Protein AF-A0A7X3PVW0-F1 (afdb_monomer)

Radius of gyration: 17.85 Å; Cα contacts (8 Å, |Δi|>4): 147; chains: 1; bounding box: 51×23×40 Å

Mean predicted aligned error: 6.69 Å

Foldseek 3Di:
DDWQWKWKACDDPRPDPTDEGPGDDPDDDDDDDPPPCSVVNVVCVVCVVVVVVVVDPMDMKTKDFDALVVLCVVQPQPDADPPDQGGRSCPSPSVVRHRDID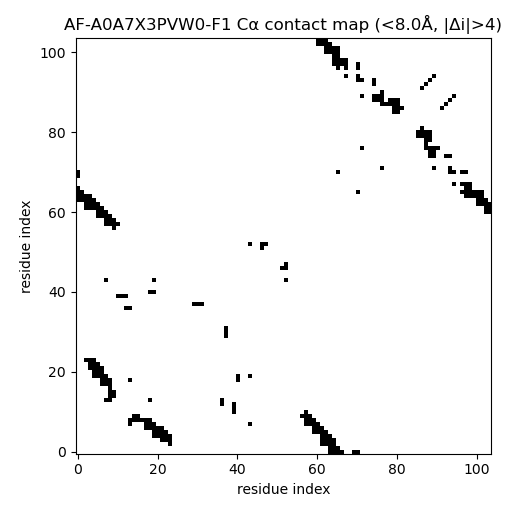MD

pLDDT: mean 87.25, std 8.43, range [57.03, 95.69]

Solvent-accessible surface area (backbone atoms only — not comparable to full-atom values): 6179 Å² total; per-residue (Å²): 87,64,69,36,23,42,33,36,24,51,48,90,91,30,53,82,52,79,44,75,35,90,60,72,57,100,75,78,85,91,81,77,66,88,91,70,52,64,69,61,55,46,52,54,53,50,27,64,75,70,71,46,53,85,78,46,89,54,49,72,37,40,25,30,46,34,40,58,74,50,42,39,76,76,20,35,76,88,43,65,38,88,62,95,58,68,45,40,32,18,87,73,54,39,62,80,48,44,75,39,76,47,75,83

Structure (mmCIF, N/CA/C/O backbone):
data_AF-A0A7X3PVW0-F1
#
_entry.id   AF-A0A7X3PVW0-F1
#
loop_
_atom_site.group_PDB
_atom_site.id
_atom_site.type_symbol
_atom_site.label_atom_id
_atom_site.label_alt_id
_atom_site.label_comp_id
_atom_site.label_asym_id
_atom_site.label_entity_id
_atom_site.label_seq_id
_atom_site.pdbx_PDB_ins_code
_atom_site.Cartn_x
_atom_site.Cartn_y
_atom_site.Cartn_z
_atom_site.occupancy
_atom_site.B_iso_or_equiv
_atom_site.auth_seq_id
_atom_site.auth_comp_id
_atom_site.auth_asym_id
_atom_site.auth_atom_id
_atom_site.pdbx_PDB_model_num
ATOM 1 N N . MET A 1 1 ? 7.132 2.316 -9.506 1.00 70.56 1 MET A N 1
ATOM 2 C CA . MET A 1 1 ? 6.055 1.418 -9.116 1.00 70.56 1 MET A CA 1
ATOM 3 C C . MET A 1 1 ? 5.070 2.262 -8.354 1.00 70.56 1 MET A C 1
ATOM 5 O O . MET A 1 1 ? 5.473 2.960 -7.428 1.00 70.56 1 MET A O 1
ATOM 9 N N . LYS A 1 2 ? 3.792 2.218 -8.721 1.00 79.00 2 LYS A N 1
ATOM 10 C CA . LYS A 1 2 ? 2.727 2.677 -7.826 1.00 79.00 2 LYS A CA 1
ATOM 11 C C . LYS A 1 2 ? 2.178 1.452 -7.108 1.00 79.00 2 LYS A C 1
ATOM 13 O O . LYS A 1 2 ? 1.794 0.492 -7.772 1.00 79.00 2 LYS A O 1
ATOM 18 N N . ALA A 1 3 ? 2.186 1.472 -5.776 1.00 82.75 3 ALA A N 1
ATOM 19 C CA . ALA A 1 3 ? 1.584 0.398 -4.997 1.00 82.75 3 ALA A CA 1
ATOM 20 C C . ALA A 1 3 ? 0.078 0.337 -5.296 1.00 82.75 3 ALA A C 1
ATOM 22 O O . ALA A 1 3 ? -0.607 1.361 -5.252 1.00 82.75 3 ALA A O 1
ATOM 23 N N . ASP A 1 4 ? -0.419 -0.853 -5.633 1.00 90.31 4 ASP A N 1
ATOM 24 C CA . ASP A 1 4 ? -1.846 -1.099 -5.829 1.00 90.31 4 ASP A CA 1
ATOM 25 C C . ASP A 1 4 ? -2.522 -1.506 -4.522 1.00 90.31 4 ASP A C 1
ATOM 27 O O . ASP A 1 4 ? -3.688 -1.185 -4.327 1.00 90.31 4 ASP A O 1
ATOM 31 N N . SER A 1 5 ? -1.782 -2.136 -3.615 1.00 94.31 5 SER A N 1
ATOM 32 C CA . SER A 1 5 ? -2.281 -2.713 -2.377 1.00 94.31 5 SER A CA 1
ATOM 33 C C . SER A 1 5 ? -1.275 -2.533 -1.253 1.00 94.31 5 SER A C 1
ATOM 35 O O . SER A 1 5 ? -0.061 -2.455 -1.467 1.00 94.31 5 SER A O 1
ATOM 37 N N . ILE A 1 6 ? -1.799 -2.461 -0.036 1.00 94.38 6 ILE A N 1
ATOM 38 C CA . ILE A 1 6 ? -0.997 -2.358 1.174 1.00 94.38 6 ILE A CA 1
ATOM 39 C C . ILE A 1 6 ? -1.710 -3.027 2.337 1.00 94.38 6 ILE A C 1
ATOM 41 O O . ILE A 1 6 ? -2.905 -2.827 2.548 1.00 94.38 6 ILE A O 1
ATOM 45 N N . TYR A 1 7 ? -0.955 -3.775 3.127 1.00 95.31 7 TYR A N 1
ATOM 46 C CA . TYR A 1 7 ? -1.413 -4.412 4.347 1.00 95.31 7 TYR A CA 1
ATOM 47 C C . TYR A 1 7 ? -0.420 -4.167 5.473 1.00 95.31 7 TYR A C 1
ATOM 49 O O . TYR A 1 7 ? 0.772 -3.970 5.239 1.00 95.31 7 TYR A O 1
ATOM 57 N N . PHE A 1 8 ? -0.918 -4.228 6.700 1.00 95.12 8 PHE A N 1
ATOM 58 C CA . PHE A 1 8 ? -0.124 -4.171 7.913 1.00 95.12 8 PHE A CA 1
ATOM 59 C C . PHE A 1 8 ? -0.637 -5.167 8.953 1.00 95.12 8 PHE A C 1
ATOM 61 O O . PHE A 1 8 ? -1.794 -5.602 8.914 1.00 95.12 8 PHE A O 1
ATOM 68 N N . LYS A 1 9 ? 0.241 -5.515 9.890 1.00 95.69 9 LYS A N 1
ATOM 69 C CA . LYS A 1 9 ? -0.086 -6.192 11.148 1.00 95.69 9 LYS A CA 1
ATOM 70 C C . LYS A 1 9 ? 0.871 -5.742 12.252 1.00 95.69 9 LYS A C 1
ATOM 72 O O . LYS A 1 9 ? 1.856 -5.058 11.995 1.00 95.69 9 LYS A O 1
ATOM 77 N N . GLY A 1 10 ? 0.574 -6.127 13.489 1.00 93.50 10 GLY A N 1
ATOM 78 C CA . GLY A 1 10 ? 1.329 -5.724 14.679 1.00 93.50 10 GLY A CA 1
ATOM 79 C C . GLY A 1 10 ? 0.760 -4.494 15.394 1.00 93.50 10 GLY A C 1
ATOM 80 O O . GLY A 1 10 ? 1.331 -4.053 16.385 1.00 93.50 10 GLY A O 1
ATOM 81 N N . HIS A 1 11 ? -0.399 -3.973 14.967 1.00 92.31 11 HIS A N 1
ATOM 82 C CA . HIS A 1 11 ? -1.010 -2.768 15.546 1.00 92.31 11 HIS A CA 1
ATOM 83 C C . HIS A 1 11 ? -2.396 -3.024 16.136 1.00 92.31 11 HIS A C 1
ATOM 85 O O . HIS A 1 11 ? -3.274 -3.564 15.465 1.00 92.31 11 HIS A O 1
ATOM 91 N N . SER A 1 12 ? -2.626 -2.568 17.369 1.00 91.31 12 SER A N 1
ATOM 92 C CA . SER A 1 12 ? -3.934 -2.581 18.044 1.00 91.31 12 SER A CA 1
ATOM 93 C C . SER A 1 12 ? -4.710 -3.909 17.908 1.00 91.31 12 SER A C 1
ATOM 95 O O . SER A 1 12 ? -4.300 -4.913 18.494 1.00 91.31 12 SER A O 1
ATOM 97 N N . CYS A 1 13 ? -5.830 -3.933 17.169 1.00 91.00 13 CYS A N 1
ATOM 98 C CA . CYS A 1 13 ? -6.658 -5.114 16.922 1.00 91.00 13 CYS A CA 1
ATOM 99 C C . CYS A 1 13 ? -6.129 -6.020 15.797 1.00 91.00 13 CYS A C 1
ATOM 101 O O . CYS A 1 13 ? -6.533 -7.175 15.715 1.00 91.00 13 CYS A O 1
ATOM 103 N N . PHE A 1 14 ? -5.199 -5.537 14.973 1.00 93.38 14 PHE A N 1
ATOM 104 C CA . PHE A 1 14 ? -4.584 -6.255 13.854 1.00 93.38 14 PHE A CA 1
ATOM 105 C C . PHE A 1 14 ? -3.194 -6.779 14.240 1.00 93.38 14 PHE A C 1
ATOM 107 O O . PHE A 1 14 ? -2.188 -6.465 13.613 1.00 93.38 14 PHE A O 1
ATOM 114 N N . LYS A 1 15 ? -3.098 -7.546 15.336 1.00 92.06 15 LYS A N 1
ATOM 115 C CA . LYS A 1 15 ? -1.795 -8.032 15.838 1.00 92.06 15 LYS A CA 1
ATOM 116 C C . LYS A 1 15 ? -1.214 -9.175 15.013 1.00 92.06 15 LYS A C 1
ATOM 118 O O . LYS A 1 15 ? -0.004 -9.251 14.854 1.00 92.06 15 LYS A O 1
ATOM 123 N N . LYS A 1 16 ? -2.070 -10.095 14.567 1.00 92.88 16 LYS A N 1
ATOM 124 C CA . LYS A 1 16 ? -1.659 -11.352 13.922 1.00 92.88 16 LYS A CA 1
ATOM 125 C C . LYS A 1 16 ? -2.075 -11.408 12.460 1.00 92.88 16 LYS A C 1
ATOM 127 O O . LYS A 1 16 ? -1.281 -11.823 11.623 1.00 92.88 16 LYS A O 1
ATOM 132 N N . ASP A 1 17 ? -3.298 -10.978 12.183 1.00 94.19 17 ASP A N 1
ATOM 133 C CA . ASP A 1 17 ? -3.876 -11.021 10.849 1.00 94.19 17 ASP A CA 1
ATOM 134 C C . ASP A 1 17 ? -3.544 -9.750 10.070 1.00 94.19 17 ASP A C 1
ATOM 136 O O . ASP A 1 17 ? -3.519 -8.651 10.628 1.00 94.19 17 ASP A O 1
ATOM 140 N N . TRP A 1 18 ? -3.307 -9.922 8.771 1.00 95.00 18 TRP A N 1
ATOM 141 C CA . TRP A 1 18 ? -3.105 -8.819 7.842 1.00 95.00 18 TRP A CA 1
ATOM 142 C C . TRP A 1 18 ? -4.404 -8.035 7.655 1.00 95.00 18 TRP A C 1
ATOM 144 O O . TRP A 1 18 ? -5.451 -8.614 7.364 1.00 95.00 18 TRP A O 1
ATOM 154 N N . ALA A 1 19 ? -4.320 -6.714 7.770 1.00 95.12 19 ALA A N 1
ATOM 155 C CA . ALA A 1 19 ? -5.407 -5.792 7.465 1.00 95.12 19 ALA A CA 1
ATOM 156 C C . ALA A 1 19 ? -4.898 -4.664 6.569 1.00 95.12 19 ALA A C 1
ATOM 158 O O . ALA A 1 19 ? -3.720 -4.329 6.612 1.00 95.12 19 ALA A O 1
ATOM 159 N N . GLY A 1 20 ? -5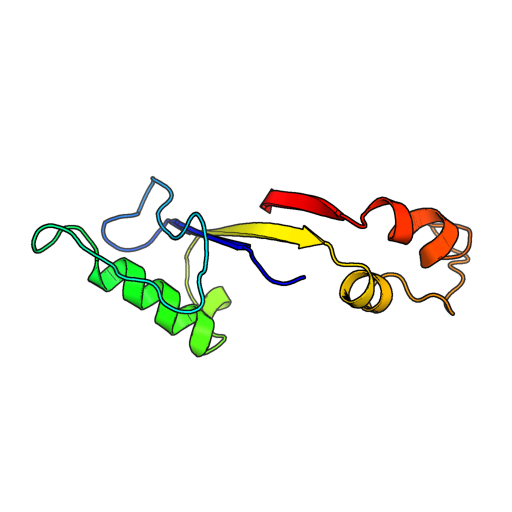.763 -4.074 5.750 1.00 95.12 20 GLY A N 1
ATOM 160 C CA . GLY A 1 20 ? -5.360 -2.996 4.854 1.00 95.12 20 GLY A CA 1
ATOM 161 C C . GLY A 1 20 ? -6.273 -2.866 3.646 1.00 95.12 20 GLY A C 1
ATOM 162 O O . GLY A 1 20 ? -7.486 -3.039 3.755 1.00 95.12 20 GLY A O 1
ATOM 163 N N . PHE A 1 21 ? -5.671 -2.542 2.509 1.00 94.88 21 PHE A N 1
ATOM 164 C CA . PHE A 1 21 ? -6.346 -2.219 1.264 1.00 94.88 21 PHE A CA 1
ATOM 165 C C . PHE A 1 21 ? -5.871 -3.150 0.148 1.00 94.88 21 PHE A C 1
ATOM 167 O O . PHE A 1 21 ? -4.710 -3.104 -0.256 1.00 94.88 21 PHE A O 1
ATOM 174 N N . ASP A 1 22 ? -6.800 -3.934 -0.406 1.00 92.88 22 ASP A N 1
ATOM 175 C CA . ASP A 1 22 ? -6.555 -4.755 -1.602 1.00 92.88 22 ASP A CA 1
ATOM 176 C C . ASP A 1 22 ? -6.385 -3.905 -2.866 1.00 92.88 22 ASP A C 1
ATOM 178 O O . ASP A 1 22 ? -5.843 -4.350 -3.876 1.00 92.88 22 ASP A O 1
ATOM 182 N N . THR A 1 23 ? -6.921 -2.685 -2.851 1.00 91.75 23 THR A N 1
ATOM 183 C CA . THR A 1 23 ? -6.735 -1.713 -3.920 1.00 91.75 23 THR A CA 1
ATOM 184 C C . THR A 1 23 ? -6.777 -0.297 -3.367 1.00 91.75 23 THR A C 1
ATOM 186 O O . THR A 1 23 ? -7.684 0.043 -2.609 1.00 91.75 23 THR A O 1
ATOM 189 N N . ILE A 1 24 ? -5.856 0.552 -3.811 1.00 90.75 24 ILE A N 1
ATOM 190 C CA . ILE A 1 24 ? -5.853 1.985 -3.522 1.00 90.75 24 ILE A CA 1
ATOM 191 C C . ILE A 1 24 ? -6.486 2.717 -4.710 1.00 90.75 24 ILE A C 1
ATOM 193 O O . ILE A 1 24 ? -5.914 2.805 -5.798 1.00 90.75 24 ILE A O 1
ATOM 197 N N . LYS A 1 25 ? -7.711 3.217 -4.527 1.00 90.19 25 LYS A N 1
ATOM 198 C CA . LYS A 1 25 ? -8.417 4.033 -5.527 1.00 90.19 25 LYS A CA 1
ATOM 199 C C . LYS A 1 25 ? -8.192 5.527 -5.265 1.00 90.19 25 LYS A C 1
ATOM 201 O O . LYS A 1 25 ? -7.828 5.895 -4.151 1.00 90.19 25 LYS A O 1
ATOM 206 N N . PRO A 1 26 ? -8.467 6.411 -6.242 1.00 89.88 26 PRO A N 1
ATOM 207 C CA . PRO A 1 26 ? -8.439 7.858 -6.011 1.00 89.88 26 PRO A CA 1
ATOM 208 C C . PRO A 1 26 ? -9.370 8.318 -4.877 1.00 89.88 26 PRO A C 1
ATOM 210 O O . PRO A 1 26 ? -9.079 9.298 -4.201 1.00 89.88 26 PRO A O 1
ATOM 213 N N . ILE A 1 27 ? -10.480 7.603 -4.659 1.00 92.31 27 ILE A N 1
ATOM 214 C CA . ILE A 1 27 ? -11.407 7.813 -3.543 1.00 92.31 27 ILE A CA 1
ATOM 215 C C . ILE A 1 27 ? -11.687 6.448 -2.911 1.00 92.31 27 ILE A C 1
ATOM 217 O O . ILE A 1 27 ? -12.162 5.541 -3.595 1.00 92.31 27 ILE A O 1
ATOM 221 N N . ASN A 1 28 ? -11.411 6.309 -1.613 1.00 91.75 28 ASN A N 1
ATOM 222 C CA . ASN A 1 28 ? -11.667 5.093 -0.839 1.00 91.75 28 ASN A CA 1
ATOM 223 C C . ASN A 1 28 ? -12.678 5.403 0.270 1.00 91.75 28 ASN A C 1
ATOM 225 O O . ASN A 1 28 ? -12.579 6.439 0.926 1.00 91.75 28 ASN A O 1
ATOM 229 N N . VAL A 1 29 ? -13.637 4.504 0.498 1.00 94.12 29 VAL A N 1
ATOM 230 C CA . VAL A 1 29 ? -14.640 4.640 1.563 1.00 94.12 29 VAL A CA 1
ATOM 231 C C . VAL A 1 29 ? -14.492 3.469 2.530 1.00 94.12 29 VAL A C 1
ATOM 233 O O . VAL A 1 29 ? -14.624 2.315 2.130 1.00 94.12 29 VAL A O 1
ATOM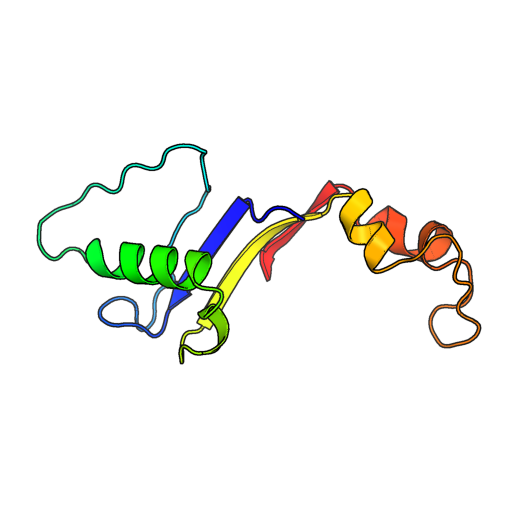 236 N N . ILE A 1 30 ? -14.231 3.762 3.806 1.00 93.44 30 ILE A N 1
ATOM 237 C CA . ILE A 1 30 ? -14.062 2.753 4.862 1.00 93.44 30 ILE A CA 1
ATOM 238 C C . ILE A 1 30 ? -15.353 2.668 5.678 1.00 93.44 30 ILE A C 1
ATOM 240 O O . ILE A 1 30 ? -15.723 3.611 6.377 1.00 93.44 30 ILE A O 1
ATOM 244 N N . ILE A 1 31 ? -16.037 1.525 5.615 1.00 94.38 31 ILE A N 1
ATOM 245 C CA . ILE A 1 31 ? -17.337 1.302 6.267 1.00 94.38 31 ILE A CA 1
ATOM 246 C C . ILE A 1 31 ? -17.255 0.069 7.167 1.00 94.38 31 ILE A C 1
ATOM 248 O O . ILE A 1 31 ? -16.573 -0.903 6.862 1.00 94.38 31 ILE A O 1
ATOM 252 N N . GLY A 1 32 ? -17.955 0.103 8.300 1.00 93.06 32 GLY A N 1
ATOM 253 C CA . GLY A 1 32 ? -17.989 -1.000 9.257 1.00 93.06 32 GLY A CA 1
ATOM 254 C C . GLY A 1 32 ? -18.641 -0.590 10.571 1.00 93.06 32 GLY A C 1
ATOM 255 O O . GLY A 1 32 ? -18.813 0.603 10.843 1.00 93.06 32 GLY A O 1
ATOM 256 N N . ARG A 1 33 ? -18.980 -1.570 11.416 1.00 95.50 33 ARG A N 1
ATOM 257 C CA . ARG A 1 33 ? -19.555 -1.321 12.751 1.00 95.50 33 ARG A CA 1
ATOM 258 C C . ARG A 1 33 ? -18.634 -0.453 13.608 1.00 95.50 33 ARG A C 1
ATOM 260 O O . ARG A 1 33 ? -17.421 -0.404 13.399 1.00 95.50 33 ARG A O 1
ATOM 267 N N . ASN A 1 34 ? -19.195 0.243 14.592 1.00 91.62 34 ASN A N 1
ATOM 268 C CA . ASN A 1 34 ? -18.370 0.944 15.573 1.00 91.62 34 ASN A CA 1
ATOM 269 C C . ASN A 1 34 ? -17.402 -0.029 16.248 1.00 91.62 34 ASN A C 1
ATOM 271 O O . ASN A 1 34 ? -17.734 -1.192 16.467 1.00 91.62 34 ASN A O 1
ATOM 275 N N . ASN A 1 35 ? -16.192 0.460 16.520 1.00 88.44 35 ASN A N 1
ATOM 276 C CA . ASN A 1 35 ? -15.117 -0.313 17.135 1.00 88.44 35 ASN A CA 1
ATOM 277 C C . ASN A 1 35 ? -14.600 -1.519 16.316 1.00 88.44 35 ASN A C 1
ATOM 279 O O . ASN A 1 35 ? -13.938 -2.393 16.861 1.00 88.44 35 ASN A O 1
ATOM 283 N N . SER A 1 36 ? -14.858 -1.571 15.004 1.00 92.06 36 SER A N 1
ATOM 284 C CA . SER A 1 36 ? -14.360 -2.640 14.119 1.00 92.06 36 SER A CA 1
ATOM 285 C C . SER A 1 36 ? -12.932 -2.417 13.591 1.00 92.06 36 SER A C 1
ATOM 287 O O . SER A 1 36 ? -12.569 -2.999 12.576 1.00 92.06 36 SER A O 1
ATOM 289 N N . GLY A 1 37 ? -12.153 -1.513 14.194 1.00 91.88 37 GLY A N 1
ATOM 290 C CA . GLY A 1 37 ? -10.780 -1.218 13.761 1.00 91.88 37 GLY A CA 1
ATOM 291 C C . GLY A 1 37 ? -10.631 -0.209 12.614 1.00 91.88 37 GLY A C 1
ATOM 292 O O . GLY A 1 37 ? -9.526 -0.023 12.119 1.00 91.88 37 GLY A O 1
ATOM 293 N N . LYS A 1 38 ? -11.701 0.493 12.207 1.00 95.62 38 LYS A N 1
ATOM 294 C CA . LYS A 1 38 ? -11.637 1.505 11.127 1.00 95.62 38 LYS A CA 1
ATOM 295 C C . LYS A 1 38 ? -10.613 2.613 11.390 1.00 95.62 38 LYS A C 1
ATOM 297 O O . LYS A 1 38 ? -9.891 2.981 10.477 1.00 95.62 38 LYS A O 1
ATOM 302 N N . SER A 1 39 ? -10.532 3.122 12.622 1.00 95.44 39 SER A N 1
ATOM 303 C CA . SER A 1 39 ? -9.540 4.145 12.977 1.00 95.44 39 SER A CA 1
ATOM 304 C C . SER A 1 39 ? -8.110 3.628 12.814 1.00 95.44 39 SER A C 1
ATOM 306 O O . SER A 1 39 ? -7.260 4.362 12.346 1.00 95.44 39 SER A O 1
ATOM 308 N N . HIS A 1 40 ? -7.863 2.340 13.062 1.00 94.31 40 HIS A N 1
ATOM 309 C CA . HIS A 1 40 ? -6.542 1.747 12.842 1.00 94.31 40 HIS A CA 1
ATOM 310 C C . HIS A 1 40 ? -6.187 1.582 11.361 1.00 94.31 40 HIS A C 1
ATOM 312 O O . HIS A 1 40 ? -5.013 1.626 11.014 1.00 94.31 40 HIS A O 1
ATOM 318 N N . LEU A 1 41 ? -7.180 1.448 10.473 1.00 94.75 41 LEU A N 1
ATOM 319 C CA . LEU A 1 41 ? -6.946 1.573 9.030 1.00 94.75 41 LEU A CA 1
ATOM 320 C C . LEU A 1 41 ? -6.588 3.015 8.641 1.00 94.75 41 LEU A C 1
ATOM 322 O O . LEU A 1 41 ? -5.825 3.210 7.702 1.00 94.75 41 LEU A O 1
ATOM 326 N N . LEU A 1 42 ? -7.115 4.019 9.351 1.00 94.50 42 LEU A N 1
ATOM 327 C CA . LEU A 1 42 ? -6.719 5.415 9.147 1.00 94.50 42 LEU A CA 1
ATOM 328 C C . LEU A 1 42 ? -5.305 5.688 9.666 1.00 94.50 42 LEU A C 1
ATOM 330 O O . LEU A 1 42 ? -4.581 6.411 8.994 1.00 94.50 42 LEU A O 1
ATOM 334 N N . ASP A 1 43 ? -4.880 5.054 10.765 1.00 93.44 43 ASP A N 1
ATOM 335 C CA . ASP A 1 43 ? -3.493 5.148 11.249 1.00 93.44 43 ASP A CA 1
ATOM 336 C C . ASP A 1 43 ? -2.488 4.688 10.161 1.00 93.44 43 ASP A C 1
ATOM 338 O O . ASP A 1 43 ? -1.418 5.276 10.004 1.00 93.44 43 ASP A O 1
ATOM 342 N N . LEU A 1 44 ? -2.839 3.664 9.365 1.00 93.00 44 LEU A N 1
ATOM 343 C CA . LEU A 1 44 ? -2.044 3.237 8.201 1.00 93.00 44 LEU A CA 1
ATOM 344 C C . LEU A 1 44 ? -1.986 4.316 7.114 1.00 93.00 44 LEU A C 1
ATOM 346 O O . LEU A 1 44 ? -0.921 4.569 6.553 1.00 93.00 44 LEU A O 1
ATOM 350 N N . VAL A 1 45 ? -3.125 4.940 6.803 1.00 92.62 45 VAL A N 1
ATOM 351 C CA . VAL A 1 45 ? -3.198 6.016 5.802 1.00 92.62 45 VAL A CA 1
ATOM 352 C C . VAL A 1 45 ? -2.37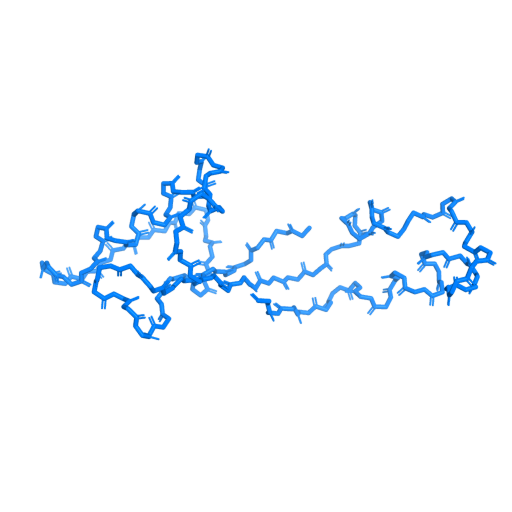5 7.224 6.250 1.00 92.62 45 VAL A C 1
ATOM 354 O O . VAL A 1 45 ? -1.627 7.777 5.450 1.00 92.62 45 VAL A O 1
ATOM 357 N N . GLU A 1 46 ? -2.456 7.597 7.526 1.00 93.69 46 GLU A N 1
ATOM 358 C CA . GLU A 1 46 ? -1.642 8.663 8.114 1.00 93.69 46 GLU A CA 1
ATOM 359 C C . GLU A 1 46 ? -0.146 8.349 7.979 1.00 93.69 46 GLU A C 1
ATOM 361 O O . GLU A 1 46 ? 0.611 9.163 7.456 1.00 93.69 46 GLU A O 1
ATOM 366 N N . ALA A 1 47 ? 0.279 7.136 8.348 1.00 91.56 47 ALA A N 1
ATOM 367 C CA . ALA A 1 47 ? 1.677 6.724 8.234 1.00 91.56 47 ALA A CA 1
ATOM 368 C C . ALA A 1 47 ? 2.204 6.757 6.784 1.00 91.56 47 ALA A C 1
ATOM 370 O O . ALA A 1 47 ? 3.373 7.089 6.566 1.00 91.56 47 ALA A O 1
ATOM 371 N N . LEU A 1 48 ? 1.353 6.446 5.798 1.00 89.88 48 LEU A N 1
ATOM 372 C CA . LEU A 1 48 ? 1.682 6.556 4.373 1.00 89.88 48 LEU A CA 1
ATOM 373 C C . LEU A 1 48 ? 1.866 8.007 3.924 1.00 89.88 48 LEU A C 1
ATOM 375 O O . LEU A 1 48 ? 2.784 8.293 3.158 1.00 89.88 48 LEU A O 1
ATOM 379 N N . CYS A 1 49 ? 0.998 8.912 4.377 1.00 90.25 49 CYS A N 1
ATOM 380 C CA . CYS A 1 49 ? 1.054 10.323 4.002 1.00 90.25 49 CYS A CA 1
ATOM 381 C C . CYS A 1 49 ? 2.214 11.066 4.672 1.00 90.25 49 CYS A C 1
ATOM 383 O O . CYS A 1 49 ? 2.828 11.926 4.045 1.00 90.25 49 CYS A O 1
ATOM 385 N N . ASP A 1 50 ? 2.544 10.704 5.910 1.00 91.31 50 ASP A N 1
ATOM 386 C CA . ASP A 1 50 ? 3.607 11.346 6.686 1.00 91.31 50 ASP A CA 1
ATOM 387 C C . ASP A 1 50 ? 5.014 10.848 6.324 1.00 91.31 50 ASP A C 1
ATOM 389 O O . ASP A 1 50 ? 6.007 11.399 6.800 1.00 91.31 50 ASP A O 1
ATOM 393 N N . GLY A 1 51 ? 5.122 9.779 5.526 1.00 84.25 51 GLY A N 1
ATOM 394 C CA . GLY A 1 51 ? 6.401 9.141 5.196 1.00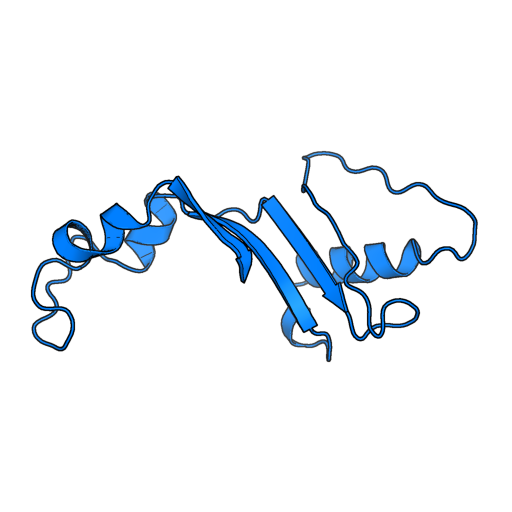 84.25 51 GLY A CA 1
ATOM 395 C C . GLY A 1 51 ? 7.058 8.407 6.373 1.00 84.25 51 GLY A C 1
ATOM 396 O O . GLY A 1 51 ? 8.209 7.997 6.271 1.00 84.25 51 GLY A O 1
ATOM 397 N N . LYS A 1 52 ? 6.331 8.209 7.479 1.00 83.31 52 LYS A N 1
ATOM 398 C CA . LYS A 1 52 ? 6.815 7.594 8.732 1.00 83.31 52 LYS A CA 1
ATOM 399 C C . LYS A 1 52 ? 6.434 6.126 8.860 1.00 83.31 52 LYS A C 1
ATOM 401 O O . LYS A 1 52 ? 6.270 5.598 9.959 1.00 83.31 52 LYS A O 1
ATOM 406 N N . LEU A 1 53 ? 6.233 5.458 7.730 1.00 81.62 53 LEU A N 1
ATOM 407 C CA . LEU A 1 53 ? 5.778 4.075 7.720 1.00 81.62 53 LEU A CA 1
ATOM 408 C C . LEU A 1 53 ? 6.772 3.152 8.446 1.00 81.62 53 LEU A C 1
ATOM 410 O O . LEU A 1 53 ? 6.379 2.328 9.268 1.00 81.62 53 LEU A O 1
ATOM 414 N N . PHE A 1 54 ? 8.066 3.357 8.201 1.00 80.06 54 PHE A N 1
ATOM 415 C CA . PHE A 1 54 ? 9.149 2.568 8.791 1.00 80.06 54 PHE A CA 1
ATOM 416 C C . PHE A 1 54 ? 9.503 2.968 10.232 1.00 80.06 54 PHE A C 1
ATOM 418 O O . PHE A 1 54 ? 10.265 2.258 10.880 1.00 80.06 54 PHE A O 1
ATOM 425 N N . ASP A 1 55 ? 8.916 4.049 10.755 1.00 84.56 55 ASP A N 1
ATOM 426 C CA . ASP A 1 55 ? 9.090 4.464 12.155 1.00 84.56 55 ASP A CA 1
ATOM 427 C C . ASP A 1 55 ? 8.155 3.694 13.103 1.00 84.56 55 ASP A C 1
ATOM 429 O O . ASP A 1 55 ? 8.250 3.810 14.326 1.00 84.56 55 ASP A O 1
ATOM 433 N N . ARG A 1 56 ? 7.201 2.934 12.553 1.00 84.56 56 ARG A N 1
ATOM 434 C CA . ARG A 1 56 ? 6.269 2.111 13.327 1.00 84.56 56 ARG A CA 1
ATOM 435 C C . ARG A 1 56 ? 6.812 0.690 13.444 1.00 84.56 56 ARG A C 1
ATOM 437 O O . ARG A 1 56 ? 7.277 0.116 12.465 1.00 84.56 56 ARG A O 1
ATOM 444 N N . GLU A 1 57 ? 6.643 0.079 14.613 1.00 90.12 57 GLU A N 1
ATOM 445 C CA . GLU A 1 57 ? 6.935 -1.344 14.854 1.00 90.12 57 GLU A CA 1
ATOM 446 C C . GLU A 1 57 ? 5.847 -2.262 14.259 1.00 90.12 57 GLU A C 1
ATOM 448 O O . GLU A 1 57 ? 5.265 -3.103 14.946 1.00 90.12 57 GLU A O 1
ATOM 453 N N . TRP A 1 58 ? 5.498 -2.055 12.989 1.00 93.38 58 TRP A N 1
ATOM 454 C CA . TRP A 1 58 ? 4.506 -2.851 12.268 1.00 93.38 58 TRP A CA 1
ATOM 455 C C . TRP A 1 58 ? 5.189 -3.677 11.185 1.00 93.38 58 TRP A C 1
ATOM 457 O O . TRP A 1 58 ? 6.235 -3.311 10.652 1.00 93.38 58 TR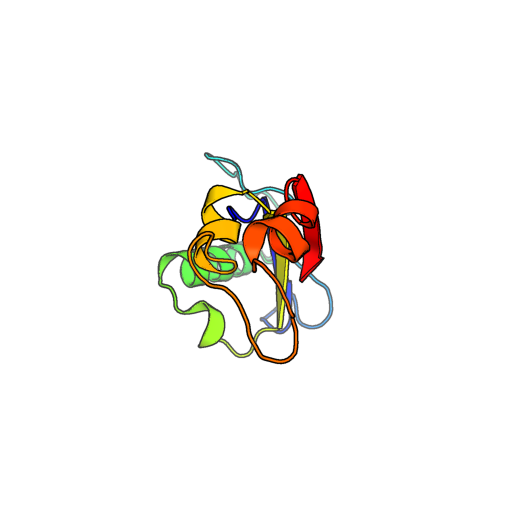P A O 1
ATOM 467 N N . GLU A 1 59 ? 4.566 -4.793 10.832 1.00 93.62 59 GLU A N 1
ATOM 468 C CA . GLU A 1 59 ? 4.941 -5.538 9.637 1.00 93.62 59 GLU A CA 1
ATOM 469 C C . GLU A 1 59 ? 4.061 -5.075 8.484 1.00 93.62 59 GLU A C 1
ATOM 471 O O . GLU A 1 59 ? 2.851 -4.922 8.660 1.00 93.62 59 GLU A O 1
ATOM 476 N N . TYR A 1 60 ? 4.657 -4.894 7.308 1.00 92.75 60 TYR A N 1
ATOM 477 C CA . TYR A 1 60 ? 3.974 -4.397 6.120 1.00 92.75 60 TYR A CA 1
ATOM 478 C C . TYR A 1 60 ? 4.045 -5.399 4.984 1.00 92.75 60 TYR A C 1
ATOM 480 O O . TYR A 1 60 ? 5.002 -6.165 4.879 1.00 92.75 60 TYR A O 1
ATOM 488 N N . ARG A 1 61 ? 3.033 -5.349 4.123 1.00 93.06 61 ARG A N 1
ATOM 489 C CA . ARG A 1 61 ? 3.045 -6.018 2.831 1.00 93.06 61 ARG A CA 1
ATOM 490 C C . ARG A 1 61 ? 2.524 -5.078 1.756 1.00 93.06 61 ARG A C 1
ATOM 492 O O . ARG A 1 61 ? 1.445 -4.516 1.916 1.00 93.06 61 ARG A O 1
ATOM 499 N N . PHE A 1 62 ? 3.244 -4.953 0.652 1.00 90.94 62 PHE A N 1
ATOM 500 C CA . PHE A 1 62 ? 2.879 -4.117 -0.487 1.00 90.94 62 PHE A CA 1
ATOM 501 C C . PHE A 1 62 ? 2.684 -4.963 -1.726 1.00 90.94 62 PHE A C 1
ATOM 503 O O . PHE A 1 62 ? 3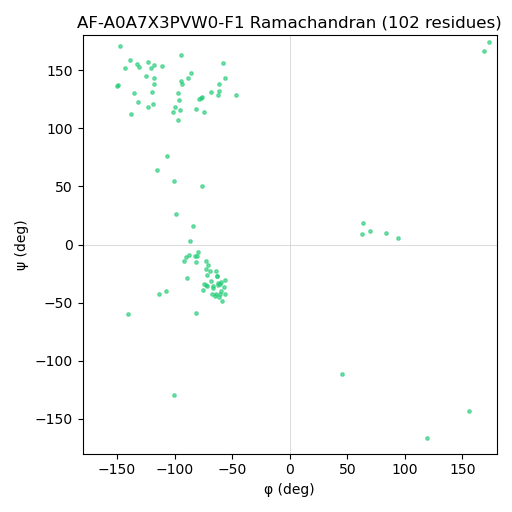.436 -5.903 -1.971 1.00 90.94 62 PHE A O 1
ATOM 510 N N . GLY A 1 63 ? 1.712 -4.589 -2.545 1.00 91.69 63 GLY A N 1
ATOM 511 C CA . GLY A 1 63 ? 1.565 -5.134 -3.883 1.00 91.69 63 GLY A CA 1
ATOM 512 C C . GLY A 1 63 ? 1.577 -4.042 -4.935 1.00 91.69 63 GLY A C 1
ATOM 513 O O . GLY A 1 63 ? 1.306 -2.870 -4.664 1.00 91.69 63 GLY A O 1
ATOM 514 N N . GLY A 1 64 ? 1.925 -4.433 -6.153 1.00 91.31 64 GLY A N 1
ATOM 515 C CA . GLY A 1 64 ? 1.812 -3.573 -7.320 1.00 91.31 64 GLY A CA 1
ATOM 516 C C . GLY A 1 64 ? 2.426 -4.199 -8.557 1.00 91.31 64 GLY A C 1
ATOM 517 O O . GLY A 1 64 ? 3.036 -5.272 -8.509 1.00 91.31 64 GLY A O 1
ATOM 518 N N . VAL A 1 65 ? 2.250 -3.502 -9.672 1.00 89.50 65 VAL A N 1
ATOM 519 C CA . VAL A 1 65 ? 2.880 -3.833 -10.948 1.00 89.50 65 VAL A CA 1
ATOM 520 C C . VAL A 1 65 ? 4.127 -2.974 -11.101 1.00 89.50 65 VAL A C 1
ATOM 522 O O . VAL A 1 65 ? 4.088 -1.758 -10.888 1.00 89.50 65 VAL A O 1
ATOM 525 N N . LEU A 1 66 ? 5.239 -3.616 -11.439 1.00 87.06 66 LEU A N 1
ATOM 526 C CA . LEU A 1 66 ? 6.488 -2.925 -11.720 1.00 87.06 66 LEU A CA 1
ATOM 527 C C . LEU A 1 66 ? 6.412 -2.255 -13.096 1.00 87.06 66 LEU A C 1
ATOM 529 O O . LEU A 1 66 ? 6.330 -2.925 -14.124 1.00 87.06 66 LEU A O 1
ATOM 533 N N . ASP A 1 67 ? 6.431 -0.923 -13.108 1.00 88.62 67 ASP A N 1
ATOM 534 C CA . ASP A 1 67 ? 6.520 -0.139 -14.336 1.00 88.62 67 ASP A CA 1
ATOM 535 C C . ASP A 1 67 ? 7.976 0.051 -14.773 1.00 88.62 67 ASP A C 1
ATOM 537 O O . ASP A 1 67 ? 8.891 0.163 -13.950 1.00 88.62 67 ASP A O 1
ATOM 541 N N . GLY A 1 68 ? 8.178 0.109 -16.090 1.00 85.50 68 GLY A N 1
ATOM 542 C CA . GLY A 1 68 ? 9.506 0.241 -16.678 1.00 85.50 68 GLY A CA 1
ATOM 543 C C . GLY A 1 68 ? 10.221 1.538 -16.302 1.00 85.50 68 GLY A C 1
ATOM 544 O O . GLY A 1 68 ? 11.426 1.508 -16.107 1.00 85.50 68 GLY A O 1
ATOM 545 N N . GLU A 1 69 ? 9.509 2.658 -16.143 1.00 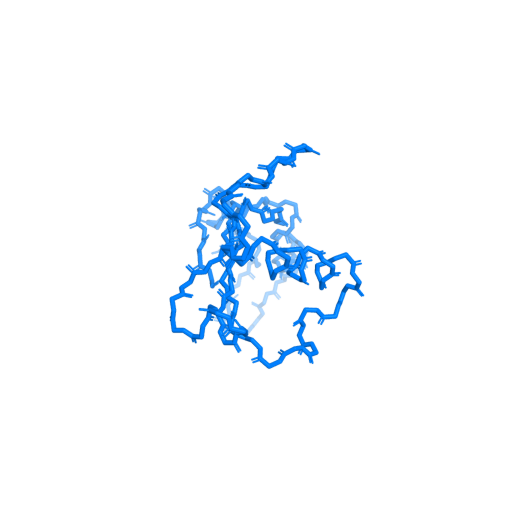86.12 69 GLU A N 1
ATOM 546 C CA . GLU A 1 69 ? 10.119 3.947 -15.774 1.00 86.12 69 GLU A CA 1
ATOM 547 C C . GLU A 1 69 ? 10.812 3.864 -14.410 1.00 86.12 69 GLU A C 1
ATOM 549 O O . GLU A 1 69 ? 11.966 4.256 -14.252 1.00 86.12 69 GLU A O 1
ATOM 554 N N . SER A 1 70 ? 10.138 3.264 -13.436 1.00 84.06 70 SER A N 1
ATOM 555 C CA . SER A 1 70 ? 10.691 3.104 -12.096 1.00 84.06 70 SER A CA 1
ATOM 556 C C . SER A 1 70 ? 11.767 2.030 -12.032 1.00 84.06 70 SER A C 1
ATOM 558 O O . SER A 1 70 ? 12.718 2.169 -11.268 1.00 84.06 70 SER A O 1
ATOM 560 N N . LEU A 1 71 ? 11.634 0.969 -12.834 1.00 87.06 71 LEU A N 1
ATOM 561 C CA . LEU A 1 71 ? 12.671 -0.051 -12.948 1.00 87.06 71 LEU A CA 1
ATOM 562 C C . LEU A 1 71 ? 13.941 0.506 -13.593 1.00 87.06 71 LEU A C 1
ATOM 564 O O . LEU A 1 71 ? 15.019 0.172 -13.123 1.00 87.06 71 LEU A O 1
ATOM 568 N N . LYS A 1 72 ? 13.844 1.399 -14.583 1.00 86.94 72 LYS A N 1
ATOM 569 C CA . LYS A 1 72 ? 15.004 2.075 -15.193 1.00 86.94 72 LYS A CA 1
ATOM 570 C C . LYS A 1 72 ? 15.765 2.978 -14.223 1.00 86.94 72 LYS A C 1
ATOM 572 O O . LYS A 1 72 ? 16.941 3.233 -14.439 1.00 86.94 72 LYS A O 1
ATOM 577 N N . GLY A 1 73 ? 15.121 3.439 -13.149 1.00 82.75 73 GLY A N 1
ATOM 578 C CA . GLY A 1 73 ? 15.803 4.140 -12.057 1.00 82.75 73 GLY A CA 1
ATOM 579 C C . GLY A 1 73 ? 16.686 3.234 -11.186 1.00 82.75 73 GLY A C 1
ATOM 580 O O . GLY A 1 73 ? 17.524 3.744 -10.451 1.00 82.75 73 GLY A O 1
ATOM 581 N N . VAL A 1 74 ? 16.491 1.911 -11.248 1.00 84.81 74 VAL A N 1
ATOM 582 C CA . VAL A 1 74 ? 17.272 0.898 -10.509 1.00 84.81 74 VAL A CA 1
ATOM 583 C C . VAL A 1 74 ? 18.206 0.127 -11.447 1.00 84.81 74 VAL A C 1
ATOM 585 O O . VAL A 1 74 ? 19.344 -0.160 -11.097 1.00 84.81 74 VAL A O 1
ATOM 588 N N . PHE A 1 75 ? 17.717 -0.199 -12.641 1.00 84.12 75 PHE A N 1
ATOM 589 C CA . PHE A 1 75 ? 18.424 -0.860 -13.729 1.00 84.12 75 PHE A CA 1
ATOM 590 C C . PHE A 1 75 ? 18.714 0.174 -14.819 1.00 84.12 75 PHE A C 1
ATOM 592 O O . PHE A 1 75 ? 17.999 0.245 -15.822 1.00 84.12 75 PHE A O 1
ATOM 599 N N . SER A 1 76 ? 19.715 1.023 -14.589 1.00 78.75 76 SER A N 1
ATOM 600 C CA . SER A 1 76 ? 20.040 2.117 -15.505 1.00 78.75 76 SER A CA 1
ATOM 601 C C . SER A 1 76 ? 20.439 1.586 -16.884 1.00 78.75 76 SER A C 1
ATOM 603 O O . SER A 1 76 ? 21.318 0.735 -17.001 1.00 78.75 76 SER A O 1
ATOM 605 N N . GLU A 1 77 ? 19.867 2.152 -17.950 1.00 75.50 77 GLU A N 1
ATOM 606 C CA . GLU A 1 77 ? 20.215 1.792 -19.338 1.00 75.50 77 GLU A CA 1
ATOM 607 C C . GLU A 1 77 ? 21.675 2.114 -19.691 1.00 75.50 77 GLU A C 1
ATOM 609 O O . GLU A 1 77 ? 22.264 1.483 -20.566 1.00 75.50 77 GLU A O 1
ATOM 614 N N . SER A 1 78 ? 22.266 3.110 -19.026 1.00 68.88 78 SER A N 1
ATOM 615 C CA . SER A 1 78 ? 23.636 3.566 -19.277 1.00 68.88 78 SER A CA 1
ATOM 616 C C . SER A 1 78 ? 24.699 2.805 -18.488 1.00 68.88 78 SER A C 1
ATOM 618 O O . SER A 1 78 ? 25.888 3.035 -18.708 1.00 68.88 78 SER A O 1
ATOM 620 N N . GLU A 1 79 ? 24.299 1.961 -17.538 1.00 68.75 79 GLU A N 1
ATOM 621 C CA . GLU A 1 79 ? 25.230 1.272 -16.653 1.00 68.75 79 GLU A CA 1
ATOM 622 C C . GLU A 1 79 ? 25.459 -0.160 -17.138 1.00 68.75 79 GLU A C 1
ATOM 624 O O . GLU A 1 79 ? 24.552 -0.990 -17.230 1.00 68.75 79 GLU A O 1
ATOM 629 N N . TRP A 1 80 ? 26.718 -0.426 -17.466 1.00 64.75 80 TRP A N 1
ATOM 630 C CA . TRP A 1 80 ? 27.221 -1.758 -17.741 1.00 64.75 80 TRP A CA 1
ATOM 631 C C . TRP A 1 80 ? 27.832 -2.293 -16.452 1.00 64.75 80 TRP A C 1
ATOM 633 O O . TRP A 1 80 ? 28.816 -1.728 -15.965 1.00 64.75 80 TRP A O 1
ATOM 643 N N . ASP A 1 81 ? 27.266 -3.356 -15.886 1.00 64.25 81 ASP A N 1
ATOM 644 C CA . ASP A 1 81 ? 27.873 -3.981 -14.715 1.00 64.25 81 ASP A CA 1
ATOM 645 C C . ASP A 1 81 ? 28.999 -4.916 -15.185 1.00 64.25 81 ASP A C 1
ATOM 647 O O . ASP A 1 81 ? 28.794 -5.875 -15.931 1.00 64.25 81 ASP A O 1
ATOM 651 N N . SER A 1 82 ? 30.234 -4.603 -14.786 1.00 57.03 82 SER A N 1
ATOM 652 C CA . SER A 1 82 ? 31.403 -5.469 -14.988 1.00 57.03 82 SER A CA 1
ATOM 653 C C . SER A 1 82 ? 31.587 -6.492 -13.855 1.00 57.03 82 SER A C 1
ATOM 655 O O . SER A 1 82 ? 32.601 -7.188 -13.823 1.00 57.03 82 SER A O 1
ATOM 657 N N . GLY A 1 83 ? 30.661 -6.520 -12.892 1.00 64.81 83 GLY A N 1
ATOM 658 C CA . GLY A 1 83 ? 30.627 -7.380 -11.714 1.00 64.81 83 GLY A CA 1
ATOM 659 C C . GLY A 1 83 ? 29.682 -8.581 -11.850 1.00 64.81 83 GLY A C 1
ATOM 660 O O . GLY A 1 83 ? 29.787 -9.367 -12.788 1.00 64.81 83 GLY A O 1
ATOM 661 N N . ASN A 1 84 ? 28.808 -8.783 -10.855 1.00 62.88 84 ASN A N 1
ATOM 662 C CA . ASN A 1 84 ? 28.002 -10.007 -10.699 1.00 62.88 84 ASN A CA 1
ATOM 663 C C . ASN A 1 84 ? 26.858 -10.138 -11.716 1.00 62.88 84 ASN A C 1
ATOM 665 O O . ASN A 1 84 ? 26.379 -11.252 -11.934 1.00 62.88 84 ASN A O 1
ATOM 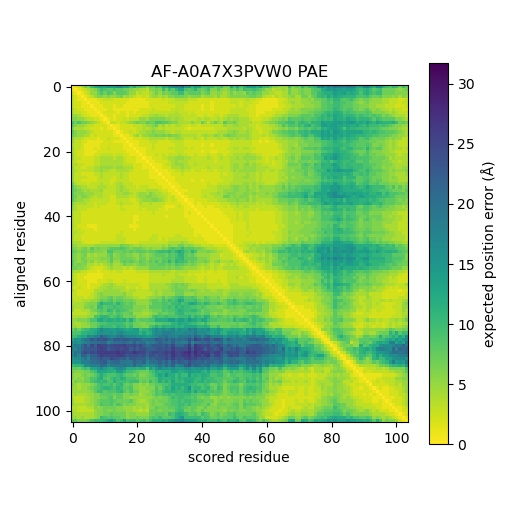669 N N . LEU A 1 85 ? 26.416 -9.037 -12.326 1.00 65.31 85 LEU A N 1
ATOM 670 C CA . LEU A 1 85 ? 25.382 -9.018 -13.357 1.00 65.31 85 LEU A CA 1
ATOM 671 C C . LEU A 1 85 ? 25.996 -8.544 -14.675 1.00 65.31 85 LEU A C 1
ATOM 673 O O . LEU A 1 85 ? 25.640 -7.496 -15.192 1.00 65.31 85 LEU A O 1
ATOM 677 N N . ALA A 1 86 ? 26.941 -9.323 -15.211 1.00 71.75 86 ALA A N 1
ATOM 678 C CA . ALA A 1 86 ? 27.604 -9.019 -16.478 1.00 71.75 86 ALA A CA 1
ATOM 679 C C . ALA A 1 86 ? 26.599 -8.611 -17.572 1.00 71.75 86 ALA A C 1
ATOM 681 O O . ALA A 1 86 ? 25.636 -9.341 -17.820 1.00 71.75 86 ALA A O 1
ATOM 682 N N . GLY A 1 87 ? 26.851 -7.476 -18.229 1.00 79.19 87 GLY A N 1
ATOM 683 C CA . GLY A 1 87 ? 26.011 -6.971 -19.317 1.00 79.19 87 GLY A CA 1
ATOM 684 C C . GLY A 1 87 ? 25.399 -5.601 -19.037 1.00 79.19 87 GLY A C 1
ATOM 685 O O . GLY A 1 87 ? 25.805 -4.885 -18.118 1.00 79.19 87 GLY A O 1
ATOM 686 N N . ASN A 1 88 ? 24.420 -5.230 -19.856 1.00 84.31 88 ASN A N 1
ATOM 687 C CA . ASN A 1 88 ? 23.613 -4.038 -19.648 1.00 84.31 88 ASN A CA 1
ATOM 688 C C . ASN A 1 88 ? 22.547 -4.322 -18.580 1.00 84.31 88 ASN A C 1
ATOM 690 O O . ASN A 1 88 ? 21.749 -5.250 -18.716 1.00 84.31 88 ASN A O 1
ATOM 694 N N . LEU A 1 89 ? 22.497 -3.509 -17.522 1.00 82.75 89 LEU A N 1
ATOM 695 C CA . LEU A 1 89 ? 21.573 -3.725 -16.403 1.00 82.75 89 LEU A CA 1
ATOM 696 C C . LEU A 1 89 ? 20.099 -3.721 -16.828 1.00 82.75 89 LEU A C 1
ATOM 698 O O . LEU A 1 89 ? 19.290 -4.442 -16.243 1.00 82.75 89 LEU A O 1
ATOM 702 N N . TRP A 1 90 ? 19.741 -2.942 -17.848 1.00 86.50 90 TRP A N 1
ATOM 703 C CA . TRP A 1 90 ? 18.382 -2.897 -18.369 1.00 86.50 90 TRP A CA 1
ATOM 704 C C . TRP A 1 90 ? 18.091 -4.048 -19.336 1.00 86.50 90 TRP A C 1
ATOM 706 O O . TRP A 1 90 ? 17.188 -4.848 -19.072 1.00 86.50 90 TRP A O 1
ATOM 716 N N . ASP A 1 91 ? 18.853 -4.145 -20.428 1.00 85.00 91 ASP A N 1
ATOM 717 C CA . ASP A 1 91 ? 18.589 -5.101 -21.509 1.00 85.00 91 ASP A CA 1
ATOM 718 C C . ASP A 1 91 ? 18.786 -6.553 -21.050 1.00 85.00 91 ASP A C 1
ATOM 720 O O . ASP A 1 91 ? 18.022 -7.437 -21.435 1.00 85.00 91 ASP A O 1
ATOM 724 N N . ASP A 1 92 ? 19.753 -6.824 -20.176 1.00 85.25 92 ASP A N 1
ATOM 725 C CA . ASP A 1 92 ? 20.045 -8.197 -19.762 1.00 85.25 92 ASP A CA 1
ATOM 726 C C . ASP A 1 92 ? 19.279 -8.623 -18.499 1.00 85.25 92 ASP A C 1
ATOM 728 O O . ASP A 1 92 ? 19.178 -9.821 -18.229 1.00 85.25 92 ASP A O 1
ATOM 732 N N . HIS A 1 93 ? 18.687 -7.683 -17.744 1.00 86.94 93 HIS A N 1
ATOM 733 C CA . HIS A 1 93 ? 18.055 -7.988 -16.448 1.00 86.94 93 HIS A CA 1
ATOM 734 C C . HIS A 1 93 ? 16.745 -7.223 -16.207 1.00 86.94 93 HIS A C 1
ATOM 736 O O . HIS A 1 93 ? 15.691 -7.837 -16.023 1.00 86.94 93 HIS A O 1
ATOM 742 N N . GLY A 1 94 ? 16.793 -5.889 -16.207 1.00 84.75 94 GLY A N 1
ATOM 743 C CA . GLY A 1 94 ? 15.696 -5.014 -15.781 1.00 84.75 94 GLY A CA 1
ATOM 744 C C . GLY A 1 94 ? 14.396 -5.182 -16.573 1.00 84.75 94 GLY A C 1
ATOM 745 O O . GLY A 1 94 ? 13.310 -5.214 -15.983 1.00 84.75 94 GLY A O 1
ATOM 746 N N . GLN A 1 95 ? 14.489 -5.355 -17.896 1.00 89.75 95 GLN A N 1
ATOM 747 C CA . GLN A 1 95 ? 13.310 -5.419 -18.766 1.00 89.75 95 GLN A CA 1
ATOM 748 C C . GLN A 1 95 ? 12.378 -6.606 -18.465 1.00 89.75 95 GLN A C 1
ATOM 750 O O . GLN A 1 95 ? 11.168 -6.515 -18.673 1.00 89.75 95 GLN A O 1
ATOM 755 N N . TYR A 1 96 ? 12.900 -7.706 -17.913 1.00 89.56 96 TYR A N 1
ATOM 756 C CA . TYR A 1 96 ? 12.109 -8.909 -17.621 1.00 89.56 96 TYR A CA 1
ATOM 757 C C . TYR A 1 96 ? 11.160 -8.745 -16.428 1.00 89.56 96 TYR A C 1
ATOM 759 O O . TYR A 1 96 ? 10.251 -9.564 -16.235 1.00 89.56 96 TYR A O 1
ATOM 767 N N . PHE A 1 97 ? 11.360 -7.693 -15.632 1.00 88.75 97 PHE A N 1
ATOM 768 C CA . PHE A 1 97 ? 10.516 -7.362 -14.490 1.00 88.75 97 PHE A CA 1
ATOM 769 C C . PHE A 1 97 ? 9.352 -6.436 -14.848 1.00 88.75 97 PHE A C 1
ATOM 771 O O . PHE A 1 97 ? 8.444 -6.281 -14.031 1.00 88.75 97 PHE A O 1
ATOM 778 N N . VAL A 1 98 ? 9.337 -5.854 -16.051 1.00 90.88 98 VAL A N 1
ATOM 779 C CA . VAL A 1 98 ? 8.230 -5.001 -16.499 1.00 90.88 98 VAL A CA 1
ATOM 780 C C . VAL A 1 98 ? 6.935 -5.813 -16.534 1.00 90.88 98 VAL A C 1
ATOM 782 O O . VAL A 1 98 ? 6.919 -6.985 -16.917 1.00 90.88 98 VAL A O 1
ATOM 785 N N . ASP A 1 99 ? 5.853 -5.197 -16.062 1.00 89.12 99 ASP A N 1
ATOM 786 C CA . ASP A 1 99 ? 4.513 -5.785 -15.955 1.00 89.12 99 ASP A CA 1
ATOM 787 C C . ASP A 1 99 ? 4.412 -6.998 -15.012 1.00 89.12 99 ASP A C 1
ATOM 789 O O . ASP A 1 99 ? 3.366 -7.651 -14.917 1.00 89.12 99 ASP A O 1
ATOM 793 N N . LYS A 1 100 ? 5.468 -7.301 -14.243 1.00 89.19 100 LYS A N 1
ATOM 794 C CA . LYS A 1 100 ? 5.395 -8.323 -13.199 1.00 89.19 100 LYS A CA 1
ATOM 795 C C . LYS A 1 100 ? 4.657 -7.772 -11.989 1.00 89.19 100 LYS A C 1
ATOM 797 O O . LYS A 1 100 ? 5.004 -6.731 -11.429 1.00 89.19 100 LYS A O 1
ATOM 802 N N . LYS A 1 101 ? 3.638 -8.520 -11.563 1.00 86.88 101 LYS A N 1
ATOM 803 C CA . LYS A 1 101 ? 2.963 -8.295 -10.290 1.00 86.88 101 LYS A CA 1
ATOM 804 C C . LYS A 1 101 ? 3.834 -8.837 -9.167 1.00 86.88 101 LYS A C 1
ATOM 806 O O . LYS A 1 101 ? 4.194 -10.014 -9.180 1.00 86.88 101 LYS A O 1
ATOM 811 N N . ILE A 1 102 ? 4.125 -7.988 -8.194 1.00 88.00 102 ILE A N 1
ATOM 812 C CA . ILE A 1 102 ? 4.881 -8.364 -7.005 1.00 88.00 102 ILE A CA 1
ATOM 813 C C . ILE A 1 102 ? 4.036 -8.189 -5.750 1.00 88.00 102 ILE A C 1
ATOM 815 O O . ILE A 1 102 ? 3.087 -7.404 -5.710 1.00 88.00 102 ILE A O 1
ATOM 819 N N . THR A 1 103 ? 4.378 -8.961 -4.726 1.00 83.94 103 THR A N 1
ATOM 820 C CA . THR A 1 103 ? 3.865 -8.799 -3.370 1.00 83.94 103 THR A CA 1
ATOM 821 C C . THR A 1 103 ? 5.038 -8.992 -2.423 1.00 83.94 103 THR A C 1
ATOM 823 O O . THR A 1 103 ? 5.596 -10.088 -2.371 1.00 83.94 103 THR A O 1
ATOM 826 N N . LEU A 1 104 ? 5.434 -7.918 -1.747 1.00 75.75 104 LEU A N 1
ATOM 827 C CA . LEU A 1 104 ? 6.572 -7.850 -0.830 1.00 75.75 104 LEU A CA 1
ATOM 828 C C . LEU A 1 104 ? 6.043 -7.742 0.589 1.00 75.75 104 LEU A C 1
ATOM 830 O O . LEU A 1 104 ? 5.260 -6.797 0.806 1.00 75.75 104 LEU A O 1
#

Sequence (104 aa):
MKADSIYFKGHSCFKKDWAGFDTIKPINVIIGRNNSGKSHLLDLVEALCDGKLFDREWEYRFGGVLDGESLKGVFSESEWDSGNLAGNLWDDHGQYFVDKKITL

Secondary structure (DSSP, 8-state):
-EEEEEEEESBTTBSSS-EEES---SS------TTSSHHHHHHHHHHHHTT-GGGSS-EEEEEEE--HHHHHTTS-TT-EESSSS-EETTTTTGGGGTT-EEE-